Protein 6PUV (pdb70)

Radius of gyration: 13.06 Å; Cα contacts (8 Å, |Δi|>4): 253; chains: 1; bounding box: 26×39×29 Å

Organism: Homo sapiens (NCBI:txid9606)

Sequence (121 aa):
SCPVNWVEHQDSCYWFSHSGMSWAEAEKYCQQLKNAHLVVINSREEEQNFVQKYLGSAYTWMGLSDDPEGAWKWVDGTDYATGFQNWKPGQPDDWEDDCAHFHPDGRWNDDVVCQRPYHWVCEAGL

Nearest PDB structures (foldseek):
  6puv-assembly1_A  TM=1.008E+00  e=1.649E-26  Homo sapiens
  6py1-assembly1_A  TM=9.793E-01  e=1.359E-22  Homo sapiens
  5jpv-assembly1_B  TM=9.563E-01  e=4.230E-18  Homo sapiens
  8urf-assembly1_A  TM=9.644E-01  e=1.066E-17  Homo sapiens
  6y0l-assembly1_A  TM=9.298E-01  e=6.029E-11  Homo sapiens

B-factor: mean 17.57, std 9.38, range [8.21, 70.89]

Foldseek 3Di:
DEPPQWDDDDFKTKHWDPWFFFQVVVQVVLVVVVWGFADQFDPVSLVVVLVPDDQWWEFGQWAQPPQDIAGNVRPDDPVGDAFADPPPPPDRNKGWTAHSNSHIYIDDRGDGTITMIMHGD

Structure (mmCIF, N/CA/C/O backbone):
data_6PUV
#
_entry.id   6PUV
#
_cell.length_a   28.958
_cell.length_b   42.701
_cell.length_c   89.958
_cell.angle_alpha   90.00
_cell.angle_beta   90.00
_cell.angle_gamma   90.00
#
_symmetry.space_group_name_H-M   'P 21 21 21'
#
loop_
_entity.id
_entity.type
_entity.pdbx_description
1 polymer 'C-type lectin domain family 10 member A'
2 non-polymer 'CALCIUM ION'
3 water water
#
loop_
_atom_site.group_PDB
_atom_site.id
_atom_site.type_symbol
_atom_site.label_atom_id
_atom_site.label_alt_id
_atom_site.label_comp_id
_atom_site.label_asym_id
_atom_site.label_entity_id
_atom_site.label_seq_id
_atom_site.pdbx_PDB_ins_code
_atom_site.Cartn_x
_atom_site.Cartn_y
_atom_site.Cartn_z
_atom_site.occupancy
_atom_site.B_iso_or_equiv
_atom_site.auth_seq_id
_atom_site.auth_comp_id
_atom_site.auth_asym_id
_atom_site.auth_atom_id
_atom_site.pdbx_PDB_model_num
ATOM 1 N N . SER A 1 1 ? 11.793 25.164 5.148 1.00 46.43 2 SER A N 1
ATOM 2 C CA . SER A 1 1 ? 12.329 25.091 6.535 1.00 36.10 2 SER A CA 1
ATOM 3 C C . SER A 1 1 ? 11.413 24.205 7.407 1.00 26.62 2 SER A C 1
ATOM 4 O O . SER A 1 1 ? 10.291 23.865 6.987 1.00 32.07 2 SER A O 1
ATOM 7 N N . CYS A 1 2 ? 11.914 23.772 8.548 1.00 19.37 3 CYS A N 1
ATOM 8 C CA . CYS A 1 2 ? 11.256 22.783 9.446 1.00 19.52 3 CYS A CA 1
ATOM 9 C C . CYS A 1 2 ? 10.758 23.476 10.719 1.00 16.81 3 CYS A C 1
ATOM 10 O O . CYS A 1 2 ? 11.207 24.550 11.085 1.00 18.13 3 CYS A O 1
ATOM 13 N N . PRO A 1 3 ? 9.776 22.909 11.435 1.00 18.18 4 PRO A N 1
ATOM 14 C CA . PRO A 1 3 ? 9.422 23.466 12.739 1.00 19.04 4 PRO A CA 1
ATOM 15 C C . PRO A 1 3 ? 10.593 23.425 13.734 1.00 17.32 4 PRO A C 1
ATOM 16 O O . PRO A 1 3 ? 11.512 22.598 13.586 1.00 17.17 4 PRO A O 1
ATOM 20 N N . VAL A 1 4 ? 10.508 24.265 14.781 1.00 19.53 5 VAL A N 1
ATOM 21 C CA . VAL A 1 4 ? 11.586 24.279 15.798 1.00 19.76 5 VAL A CA 1
ATOM 22 C C . VAL A 1 4 ? 11.554 22.883 16.447 1.00 14.92 5 VAL A C 1
ATOM 23 O O . VAL A 1 4 ? 10.497 22.208 16.580 1.00 16.30 5 VAL A O 1
ATOM 27 N N . ASN A 1 5 ? 12.744 22.445 16.757 1.00 14.87 6 ASN A N 1
ATOM 28 C CA . ASN A 1 5 ? 13.094 21.146 17.342 1.00 12.22 6 ASN A CA 1
ATOM 29 C C . ASN A 1 5 ? 13.131 20.040 16.300 1.00 12.76 6 ASN A C 1
ATOM 30 O O . ASN A 1 5 ? 13.506 18.922 16.678 1.00 15.04 6 ASN A O 1
ATOM 35 N N . TRP A 1 6 ? 12.783 20.326 15.043 1.00 12.40 7 TRP A N 1
ATOM 36 C CA . TRP A 1 6 ? 12.962 19.317 13.978 1.00 10.58 7 TRP A CA 1
ATOM 37 C C . TRP A 1 6 ? 14.257 19.629 13.234 1.00 11.73 7 TRP A C 1
ATOM 38 O O . TRP A 1 6 ? 14.664 20.791 13.195 1.00 16.56 7 TRP A O 1
ATOM 49 N N . VAL A 1 7 ? 14.838 18.618 12.623 1.00 10.92 8 VAL A N 1
ATOM 50 C CA . VAL A 1 7 ? 16.086 18.772 11.831 1.00 11.56 8 VAL A CA 1
ATOM 51 C C . VAL A 1 7 ? 15.772 18.441 10.376 1.00 11.84 8 VAL A C 1
ATOM 52 O O . VAL A 1 7 ? 14.946 17.601 10.048 1.00 11.58 8 VAL A O 1
ATOM 56 N N . GLU A 1 8 ? 16.458 19.132 9.496 1.00 14.66 9 GLU A N 1
ATOM 57 C CA . GLU A 1 8 ? 16.210 19.103 8.059 1.00 15.61 9 GLU A CA 1
ATOM 58 C C . GLU A 1 8 ? 17.279 18.241 7.391 1.00 15.29 9 GLU A C 1
ATOM 59 O O . GLU A 1 8 ? 18.469 18.429 7.663 1.00 17.57 9 GLU A O 1
ATOM 65 N N . HIS A 1 9 ? 16.864 17.446 6.418 1.00 14.78 10 HIS A N 1
ATOM 66 C CA . HIS A 1 9 ? 17.836 16.769 5.549 1.00 17.02 10 HIS A CA 1
ATOM 67 C C . HIS A 1 9 ? 17.123 16.502 4.240 1.00 18.36 10 HIS A C 1
ATOM 68 O O . HIS A 1 9 ? 16.056 15.879 4.248 1.00 15.96 10 HIS A O 1
ATOM 75 N N . GLN A 1 10 ? 17.674 17.010 3.129 1.00 22.38 11 GLN A N 1
ATOM 76 C CA . GLN A 1 10 ? 17.128 16.832 1.763 1.00 24.85 11 GLN A CA 1
ATOM 77 C C . GLN A 1 10 ? 15.688 17.373 1.812 1.00 25.64 11 GLN A C 1
ATOM 78 O O . GLN A 1 10 ? 15.481 18.564 2.115 1.00 29.49 11 GLN A O 1
ATOM 84 N N . ASP A 1 11 ? 14.708 16.507 1.542 1.00 22.89 12 ASP A N 1
ATOM 85 C CA . ASP A 1 11 ? 13.301 17.021 1.444 1.00 22.28 12 ASP A CA 1
ATOM 86 C C . ASP A 1 11 ? 12.467 16.672 2.659 1.00 15.24 12 ASP A C 1
ATOM 87 O O . ASP A 1 11 ? 11.256 16.749 2.555 1.00 16.51 12 ASP A O 1
ATOM 92 N N . SER A 1 12 ? 13.103 16.325 3.777 1.00 12.12 13 SER A N 1
ATOM 93 C CA . SER A 1 12 ? 12.366 15.862 4.950 1.00 11.61 13 SER A CA 1
ATOM 94 C C . SER A 1 12 ? 12.756 16.693 6.164 1.00 11.34 13 SER A C 1
ATOM 95 O O . SER A 1 12 ? 13.864 17.196 6.258 1.00 11.96 13 SER A O 1
ATOM 98 N N . CYS A 1 13 ? 11.807 16.774 7.070 1.00 10.87 14 CYS A N 1
ATOM 99 C CA . CYS A 1 13 ? 11.993 17.258 8.461 1.00 12.38 14 CYS A CA 1
ATOM 100 C C . CYS A 1 13 ? 11.850 16.046 9.389 1.00 9.72 14 CYS A C 1
ATOM 101 O O . CYS A 1 13 ? 10.929 15.256 9.199 1.00 10.50 14 CYS A O 1
ATOM 104 N N . TYR A 1 14 ? 12.701 15.984 10.413 1.00 9.87 15 TYR A N 1
ATOM 105 C CA . TYR A 1 14 ? 12.686 14.855 11.376 1.00 9.17 15 TYR A CA 1
ATOM 106 C C . TYR A 1 14 ? 12.598 15.395 12.790 1.00 8.69 15 TYR A C 1
ATOM 107 O O . TYR A 1 14 ? 13.249 16.360 13.145 1.00 10.06 15 TYR A O 1
ATOM 116 N N . TRP A 1 15 ? 11.834 14.703 13.617 1.00 9.77 16 TRP A N 1
ATOM 117 C CA . TRP A 1 15 ? 11.740 14.992 15.074 1.00 9.98 16 TRP A CA 1
ATOM 118 C C . TRP A 1 15 ? 11.998 13.697 15.838 1.00 9.60 16 TRP A C 1
ATOM 119 O O . TRP A 1 15 ? 11.344 12.667 15.588 1.00 10.17 16 TRP A O 1
ATOM 130 N N . PHE A 1 16 ? 12.915 13.777 16.796 1.00 9.66 17 PHE A N 1
ATOM 131 C CA . PHE A 1 16 ? 13.325 12.637 17.675 1.00 9.79 17 PHE A CA 1
ATOM 132 C C . PHE A 1 16 ? 12.697 12.806 19.041 1.00 9.86 17 PHE A C 1
ATOM 133 O O . PHE A 1 16 ? 12.989 13.812 19.696 1.00 11.59 17 PHE A O 1
ATOM 141 N N . SER A 1 17 ? 11.886 11.844 19.437 1.00 9.46 18 SER A N 1
ATOM 142 C CA . SER A 1 17 ? 11.218 11.929 20.751 1.00 9.63 18 SER A CA 1
ATOM 143 C C . SER A 1 17 ? 12.257 11.820 21.879 1.00 9.82 18 SER A C 1
ATOM 144 O O . SER A 1 17 ? 13.335 11.235 21.729 1.00 10.21 18 SER A O 1
ATOM 147 N N . HIS A 1 18 ? 11.909 12.377 23.043 1.00 10.98 19 HIS A N 1
ATOM 148 C CA . HIS A 1 18 ? 12.721 12.306 24.286 1.00 11.71 19 HIS A CA 1
ATOM 149 C C . HIS A 1 18 ? 12.023 11.405 25.285 1.00 11.89 19 HIS A C 1
ATOM 150 O O . HIS A 1 18 ? 12.430 11.417 26.499 1.00 16.48 19 HIS A O 1
ATOM 157 N N . SER A 1 19 ? 11.008 10.679 24.899 1.00 12.04 20 SER A N 1
ATOM 158 C CA . SER A 1 19 ? 10.264 9.749 25.774 1.00 11.84 20 SER A CA 1
ATOM 159 C C . SER A 1 19 ? 9.762 8.594 24.927 1.00 11.98 20 SER A C 1
ATOM 160 O O . SER A 1 19 ? 9.904 8.684 23.665 1.00 13.40 20 SER A O 1
ATOM 163 N N . GLY A 1 20 ? 9.135 7.591 25.515 1.00 12.23 21 GLY A N 1
ATOM 164 C CA . GLY A 1 20 ? 8.698 6.415 24.757 1.00 12.85 21 GLY A CA 1
ATOM 165 C C . GLY A 1 20 ? 7.193 6.268 24.735 1.00 12.29 21 GLY A C 1
ATOM 166 O O . GLY A 1 20 ? 6.490 6.762 25.613 1.00 16.34 21 GLY A O 1
ATOM 167 N N . MET A 1 21 ? 6.731 5.509 23.775 1.00 12.27 22 MET A N 1
ATOM 168 C CA . MET A 1 21 ? 5.302 5.283 23.480 1.00 13.34 22 MET A CA 1
ATOM 169 C C . MET A 1 21 ? 5.237 3.968 22.692 1.00 10.83 22 MET A C 1
ATOM 170 O O . MET A 1 21 ? 6.185 3.664 21.919 1.00 10.64 22 MET A O 1
ATOM 175 N N . SER A 1 22 ? 4.131 3.253 22.765 1.00 11.23 23 SER A N 1
ATOM 176 C CA . SER A 1 22 ? 3.863 2.110 21.867 1.00 11.77 23 SER A CA 1
ATOM 177 C C . SER A 1 22 ? 3.908 2.576 20.422 1.00 11.71 23 SER A C 1
ATOM 178 O O . SER A 1 22 ? 3.685 3.766 20.127 1.00 11.79 23 SER A O 1
ATOM 181 N N . TRP A 1 23 ? 4.193 1.640 19.538 1.00 11.14 24 TRP A N 1
ATOM 182 C CA . TRP A 1 23 ? 4.350 1.964 18.100 1.00 10.82 24 TRP A CA 1
ATOM 183 C C . TRP A 1 23 ? 3.094 2.670 17.569 1.00 10.90 24 TRP A C 1
ATOM 184 O O . TRP A 1 23 ? 3.179 3.732 16.935 1.00 10.70 24 TRP A O 1
ATOM 195 N N . ALA A 1 24 ? 1.920 2.128 17.832 1.00 12.51 25 ALA A N 1
ATOM 196 C CA . ALA A 1 24 ? 0.680 2.714 17.290 1.00 13.29 25 ALA A CA 1
ATOM 197 C C . ALA A 1 24 ? 0.426 4.106 17.881 1.00 12.67 25 ALA A C 1
ATOM 198 O O . ALA A 1 24 ? -0.053 5.015 17.175 1.00 13.29 25 ALA A O 1
ATOM 200 N N . GLU A 1 25 ? 0.738 4.309 19.156 1.00 12.98 26 GLU A N 1
ATOM 201 C CA . GLU A 1 25 ? 0.538 5.656 19.744 1.00 13.62 26 GLU A CA 1
ATOM 202 C C . GLU A 1 25 ? 1.545 6.643 19.171 1.00 12.71 26 GLU A C 1
ATOM 203 O O . GLU A 1 25 ? 1.166 7.803 18.930 1.00 12.12 26 GLU A O 1
ATOM 209 N N . ALA A 1 26 ? 2.756 6.181 18.906 1.00 11.63 27 ALA A N 1
ATOM 210 C CA . ALA A 1 26 ? 3.763 7.027 18.253 1.00 10.55 27 ALA A CA 1
ATOM 211 C C . ALA A 1 26 ? 3.298 7.418 16.852 1.00 10.38 27 ALA A C 1
ATOM 212 O O . ALA A 1 26 ? 3.481 8.563 16.455 1.00 11.10 27 ALA A O 1
ATOM 214 N N . GLU A 1 27 ? 2.763 6.459 16.110 1.00 10.84 28 GLU A N 1
ATOM 215 C CA . GLU A 1 27 ? 2.265 6.766 14.743 1.00 11.60 28 GLU A CA 1
ATOM 216 C C . GLU A 1 27 ? 1.154 7.821 14.845 1.00 11.79 28 GLU A C 1
ATOM 217 O O . GLU A 1 27 ? 1.156 8.763 14.017 1.00 11.83 28 GLU A O 1
ATOM 223 N N . LYS A 1 28 ? 0.249 7.691 15.815 1.00 11.94 29 LYS A N 1
ATOM 224 C CA . LYS A 1 28 ? -0.849 8.668 15.972 1.00 13.28 29 LYS A CA 1
ATOM 225 C C . LYS A 1 28 ? -0.264 10.053 16.288 1.00 11.82 29 LYS A C 1
ATOM 226 O O . LYS A 1 28 ? -0.686 11.069 15.713 1.00 12.40 29 LYS A O 1
ATOM 232 N N . TYR A 1 29 ? 0.726 10.102 17.165 1.00 11.92 30 TYR A N 1
ATOM 233 C CA . TYR A 1 29 ? 1.406 11.361 17.520 1.00 11.56 30 TYR A CA 1
ATOM 234 C C . TYR A 1 29 ? 1.985 11.994 16.262 1.00 11.11 30 TYR A C 1
ATOM 235 O O . TYR A 1 29 ? 1.769 13.202 16.002 1.00 11.88 30 TYR A O 1
ATOM 244 N N . CYS A 1 30 ? 2.688 11.206 15.464 1.00 10.25 31 CYS A N 1
ATOM 245 C CA . CYS A 1 30 ? 3.293 11.782 14.236 1.00 10.54 31 CYS A CA 1
ATOM 246 C C . CYS A 1 30 ? 2.182 12.268 13.290 1.00 10.63 31 CYS A C 1
ATOM 247 O O . CYS A 1 30 ? 2.325 13.345 12.692 1.00 11.31 31 CYS A O 1
ATOM 250 N N . GLN A 1 31 ? 1.114 11.492 13.101 1.00 11.12 32 GLN A N 1
ATOM 251 C CA A GLN A 1 31 ? -0.009 11.850 12.177 0.50 12.02 32 GLN A CA 1
ATOM 252 C CA B GLN A 1 31 ? 0.077 11.901 12.113 0.50 12.15 32 GLN A CA 1
ATOM 253 C C . GLN A 1 31 ? -0.583 13.207 12.594 1.00 12.43 32 GLN A C 1
ATOM 254 O O . GLN A 1 31 ? -0.924 14.019 11.752 1.00 13.70 32 GLN A O 1
ATOM 265 N N . LEU A 1 32 ? -0.715 13.420 13.894 1.00 12.84 33 LEU A N 1
ATOM 266 C CA . LEU A 1 32 ? -1.279 14.689 14.436 1.00 15.20 33 LEU A CA 1
ATOM 267 C C . LEU A 1 32 ? -0.318 15.859 14.188 1.00 15.59 33 LEU A C 1
ATOM 268 O O . LEU A 1 32 ? -0.778 16.995 14.204 1.00 19.92 33 LEU A O 1
ATOM 273 N N . LYS A 1 33 ? 0.962 15.583 13.951 1.00 14.75 34 LYS A N 1
ATOM 274 C CA . LYS A 1 33 ? 1.987 16.589 13.543 1.00 15.31 34 LYS A CA 1
ATOM 275 C C . LYS A 1 33 ? 2.138 16.621 12.011 1.00 14.79 34 LYS A C 1
ATOM 276 O O . LYS A 1 33 ? 3.145 17.149 11.488 1.00 16.76 34 LYS A O 1
ATOM 282 N N . ASN A 1 34 ? 1.169 16.105 11.271 1.00 14.18 35 ASN A N 1
ATOM 283 C CA . ASN A 1 34 ? 1.216 16.051 9.786 1.00 15.37 35 ASN A CA 1
ATOM 284 C C . ASN A 1 34 ? 2.500 15.354 9.333 1.00 13.50 35 ASN A C 1
ATOM 285 O O . ASN A 1 34 ? 3.139 15.743 8.336 1.00 17.45 35 ASN A O 1
ATOM 290 N N . ALA A 1 35 ? 2.774 14.236 9.969 1.00 12.71 36 ALA A N 1
ATOM 291 C CA . ALA A 1 35 ? 4.004 13.457 9.788 1.00 11.83 36 ALA A CA 1
ATOM 292 C C . ALA A 1 35 ? 3.674 11.969 9.899 1.00 11.18 36 ALA A C 1
ATOM 293 O O . ALA A 1 35 ? 2.528 11.585 10.116 1.00 12.98 36 ALA A O 1
ATOM 295 N N . HIS A 1 36 ? 4.694 11.141 9.766 1.00 12.19 37 HIS A N 1
ATOM 296 C CA . HIS A 1 36 ? 4.567 9.691 9.987 1.00 11.68 37 HIS A CA 1
ATOM 297 C C . HIS A 1 36 ? 5.810 9.212 10.695 1.00 9.90 37 HIS A C 1
ATOM 298 O O . HIS A 1 36 ? 6.851 9.865 10.622 1.00 10.68 37 HIS A O 1
ATOM 305 N N . LEU A 1 37 ? 5.722 8.037 11.269 1.00 9.24 38 LEU A N 1
ATOM 306 C CA . LEU A 1 37 ? 6.925 7.402 11.805 1.00 9.76 38 LEU A CA 1
ATOM 307 C C . LEU A 1 37 ? 7.922 7.296 10.665 1.00 10.19 38 LEU A C 1
ATOM 308 O O . LEU A 1 37 ? 7.512 6.983 9.499 1.00 12.06 38 LEU A O 1
ATOM 313 N N . VAL A 1 38 ? 9.187 7.494 10.911 1.00 9.77 39 VAL A N 1
ATOM 314 C CA . VAL A 1 38 ? 10.201 7.650 9.845 1.00 8.69 39 VAL A CA 1
ATOM 315 C C . VAL A 1 38 ? 10.185 6.429 8.938 1.00 9.32 39 VAL A C 1
ATOM 316 O O . VAL A 1 38 ? 10.169 5.277 9.355 1.00 9.66 39 VAL A O 1
ATOM 320 N N . VAL A 1 39 ? 10.290 6.715 7.635 1.00 9.91 40 VAL A N 1
ATOM 321 C CA . VAL A 1 39 ? 10.475 5.680 6.588 1.00 9.89 40 VAL A CA 1
ATOM 322 C C . VAL A 1 39 ? 11.873 5.874 6.003 1.00 9.99 40 VAL A C 1
ATOM 323 O O . VAL A 1 39 ? 12.182 6.989 5.558 1.00 11.56 40 VAL A O 1
ATOM 327 N N . ILE A 1 40 ? 12.708 4.850 6.130 1.00 10.68 41 ILE A N 1
ATOM 328 C CA . ILE A 1 40 ? 14.113 4.951 5.677 1.00 10.42 41 ILE A CA 1
ATOM 329 C C . ILE A 1 40 ? 14.152 4.476 4.225 1.00 10.79 41 ILE A C 1
ATOM 330 O O . ILE A 1 40 ? 14.011 3.284 3.966 1.00 12.32 41 ILE A O 1
ATOM 335 N N . ASN A 1 41 ? 14.326 5.415 3.282 1.00 12.18 42 ASN A N 1
ATOM 336 C CA . ASN A 1 41 ? 14.226 5.154 1.831 1.00 12.91 42 ASN A CA 1
ATOM 337 C C . ASN A 1 41 ? 15.592 4.873 1.222 1.00 15.76 42 ASN A C 1
ATOM 338 O O . ASN A 1 41 ? 15.636 4.503 0.034 1.00 18.63 42 ASN A O 1
ATOM 343 N N . SER A 1 42 ? 16.695 5.140 1.921 1.00 15.80 43 SER A N 1
ATOM 344 C CA . SER A 1 42 ? 18.042 5.094 1.304 1.00 14.29 43 SER A CA 1
ATOM 345 C C . SER A 1 42 ? 19.114 4.999 2.369 1.00 15.05 43 SER A C 1
ATOM 346 O O . SER A 1 42 ? 18.829 5.359 3.510 1.00 15.02 43 SER A O 1
ATOM 349 N N . ARG A 1 43 ? 20.323 4.646 1.965 1.00 17.17 44 ARG A N 1
ATOM 350 C CA . ARG A 1 43 ? 21.527 4.660 2.812 1.00 16.35 44 ARG A CA 1
ATOM 351 C C . ARG A 1 43 ? 21.781 6.082 3.299 1.00 14.33 44 ARG A C 1
ATOM 352 O O . ARG A 1 43 ? 22.160 6.246 4.460 1.00 14.10 44 ARG A O 1
ATOM 360 N N . GLU A 1 44 ? 21.688 7.101 2.425 1.00 16.72 45 GLU A N 1
ATOM 361 C CA A GLU A 1 44 ? 21.998 8.492 2.856 0.50 16.84 45 GLU A CA 1
ATOM 362 C CA B GLU A 1 44 ? 22.038 8.469 2.896 0.50 17.15 45 GLU A CA 1
ATOM 363 C C . GLU A 1 44 ? 21.024 8.887 3.974 1.00 14.60 45 GLU A C 1
ATOM 364 O O . GLU A 1 44 ? 21.441 9.547 4.940 1.00 15.66 45 GLU A O 1
ATOM 375 N N . GLU A 1 45 ? 19.753 8.527 3.823 1.00 13.01 46 GLU A N 1
ATOM 376 C CA . GLU A 1 45 ? 18.733 8.864 4.824 1.00 11.19 46 GLU A CA 1
ATOM 377 C C . GLU A 1 45 ? 19.032 8.088 6.116 1.00 10.50 46 GLU A C 1
ATOM 378 O O . GLU A 1 45 ? 19.000 8.706 7.226 1.00 9.94 46 GLU A O 1
ATOM 384 N N . GLN A 1 46 ? 19.340 6.814 6.024 1.00 11.80 47 GLN A N 1
ATOM 385 C CA . GLN A 1 46 ? 19.772 5.999 7.193 1.00 10.02 47 GLN A CA 1
ATOM 386 C C . GLN A 1 46 ? 20.901 6.718 7.921 1.00 10.65 47 GLN A C 1
ATOM 387 O O . GLN A 1 46 ? 20.896 6.816 9.139 1.00 10.32 47 GLN A O 1
ATOM 393 N N . ASN A 1 47 ? 21.920 7.137 7.176 1.00 11.17 48 ASN A N 1
ATOM 394 C CA . ASN A 1 47 ? 23.109 7.724 7.832 1.00 12.00 48 ASN A CA 1
ATOM 395 C C . ASN A 1 47 ? 22.735 9.020 8.534 1.00 11.41 48 ASN A C 1
ATOM 396 O O . ASN A 1 47 ? 23.265 9.277 9.632 1.00 13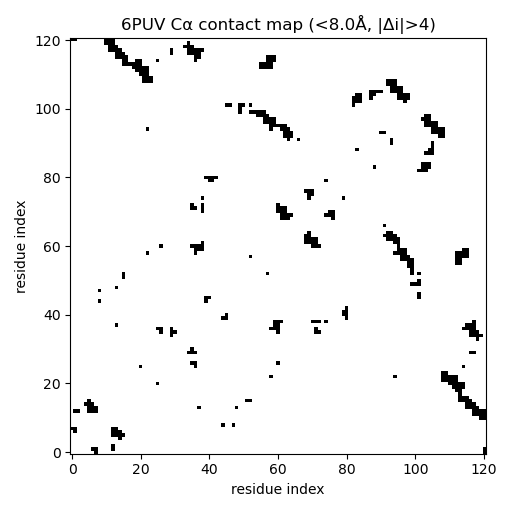.59 48 ASN A O 1
ATOM 401 N N . PHE A 1 48 ? 21.853 9.827 7.958 1.00 11.19 49 PHE A N 1
ATOM 402 C CA . PHE A 1 48 ? 21.444 11.096 8.604 1.00 11.25 49 PHE A CA 1
ATOM 403 C C . PHE A 1 48 ? 20.657 10.822 9.883 1.00 10.26 49 PHE A C 1
ATOM 404 O O . PHE A 1 48 ? 20.920 11.403 10.934 1.00 11.53 49 PHE A O 1
ATOM 412 N N . VAL A 1 49 ? 19.670 9.960 9.763 1.00 10.00 50 VAL A N 1
ATOM 413 C CA . VAL A 1 49 ? 18.741 9.716 10.883 1.00 10.11 50 VAL A CA 1
ATOM 414 C C . VAL A 1 49 ? 19.539 9.086 12.031 1.00 10.06 50 VAL A C 1
ATOM 415 O O . VAL A 1 49 ? 19.373 9.455 13.225 1.00 10.62 50 VAL A O 1
ATOM 419 N N . GLN A 1 50 ? 20.441 8.177 11.728 1.00 9.85 51 GLN A N 1
ATOM 420 C CA . GLN A 1 50 ? 21.042 7.385 12.816 1.00 11.23 51 GLN A CA 1
ATOM 421 C C . GLN A 1 50 ? 21.952 8.253 13.703 1.00 10.78 51 GLN A C 1
ATOM 422 O O . GLN A 1 50 ? 22.128 7.891 14.861 1.00 12.65 51 GLN A O 1
ATOM 428 N N . LYS A 1 51 ? 22.535 9.337 13.176 1.00 10.77 52 LYS A N 1
ATOM 429 C CA . LYS A 1 51 ? 23.443 10.117 14.045 1.00 11.68 52 LYS A CA 1
ATOM 430 C C . LYS A 1 51 ? 22.655 10.828 15.149 1.00 11.06 52 LYS A C 1
ATOM 431 O O . LYS A 1 51 ? 23.306 11.192 16.110 1.00 11.76 52 LYS A O 1
ATOM 437 N N . TYR A 1 52 ? 21.341 11.036 15.009 1.00 9.90 53 TYR A N 1
ATOM 438 C CA . TYR A 1 52 ? 20.513 11.721 16.044 1.00 10.94 53 TYR A CA 1
ATOM 439 C C . TYR A 1 52 ? 19.863 10.731 17.001 1.00 10.58 53 TYR A C 1
ATOM 440 O O . TYR A 1 52 ? 19.257 11.177 17.973 1.00 13.73 53 TYR A O 1
ATOM 449 N N . LEU A 1 53 ? 20.041 9.433 16.791 1.00 11.59 54 LEU A N 1
ATOM 450 C CA . LEU A 1 53 ? 19.450 8.448 17.706 1.00 12.18 54 LEU A CA 1
ATOM 451 C C . LEU A 1 53 ? 20.127 8.613 19.051 1.00 13.60 54 LEU A C 1
ATOM 452 O O . LEU A 1 53 ? 21.370 8.838 19.118 1.00 14.60 54 LEU A O 1
ATOM 457 N N . GLY A 1 54 ? 19.353 8.375 20.101 1.00 15.71 55 GLY A N 1
ATOM 458 C CA . GLY A 1 54 ? 19.868 8.268 21.475 1.00 18.06 55 GLY A CA 1
ATOM 459 C C . GLY A 1 54 ? 20.252 6.830 21.781 1.00 19.22 55 GLY A C 1
ATOM 460 O O . GLY A 1 54 ? 20.426 6.047 20.838 1.00 21.66 55 GLY A O 1
ATOM 461 N N . SER A 1 55 ? 20.368 6.476 23.062 1.00 17.27 56 SER A N 1
ATOM 462 C CA . SER A 1 55 ? 20.666 5.096 23.519 1.00 17.38 56 SER A CA 1
ATOM 463 C C . SER A 1 55 ? 19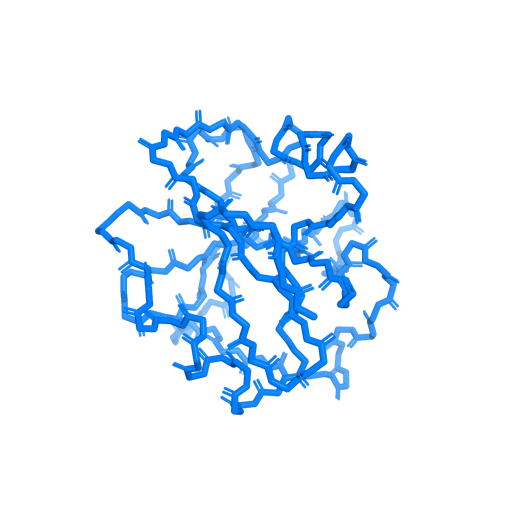.378 4.263 23.617 1.00 13.28 56 SER A C 1
ATOM 464 O O . SER A 1 55 ? 19.482 3.042 23.751 1.00 14.06 56 SER A O 1
ATOM 467 N N . ALA A 1 56 ? 18.212 4.890 23.611 1.00 12.97 57 ALA A N 1
ATOM 468 C CA . ALA A 1 56 ? 16.920 4.180 23.643 1.00 12.09 57 ALA A CA 1
ATOM 469 C C . ALA A 1 56 ? 16.640 3.480 22.325 1.00 10.59 57 ALA A C 1
ATOM 470 O O . ALA A 1 56 ? 16.809 4.101 21.257 1.00 12.19 57 ALA A O 1
ATOM 472 N N . TYR A 1 57 ? 16.120 2.271 22.394 1.00 9.50 58 TYR A N 1
ATOM 473 C CA . TYR A 1 57 ? 15.497 1.660 21.195 1.00 9.49 58 TYR A CA 1
ATOM 474 C C . TYR A 1 57 ? 14.448 2.628 20.689 1.00 9.79 58 TYR A C 1
ATOM 475 O O . TYR A 1 57 ? 13.715 3.300 21.438 1.00 9.75 58 TYR A O 1
ATOM 484 N N . THR A 1 58 ? 14.392 2.742 19.340 1.00 9.04 59 THR A N 1
ATOM 485 C CA . THR A 1 58 ? 13.635 3.836 18.721 1.00 8.38 59 THR A CA 1
ATOM 486 C C . THR A 1 58 ? 12.819 3.275 17.547 1.00 8.87 59 THR A C 1
ATOM 487 O O . THR A 1 58 ? 13.384 2.701 16.571 1.00 8.78 59 THR A O 1
ATOM 491 N N . TRP A 1 59 ? 11.514 3.428 17.605 1.00 8.95 60 TRP A N 1
ATOM 492 C CA . TRP A 1 59 ? 10.623 2.986 16.502 1.00 9.77 60 TRP A CA 1
ATOM 493 C C . TRP A 1 59 ? 10.881 3.711 15.177 1.00 10.06 60 TRP A C 1
ATOM 494 O O . TRP A 1 59 ? 11.066 4.911 15.156 1.00 10.47 60 TRP A O 1
ATOM 505 N N . MET A 1 60 ? 10.738 2.923 14.114 1.00 9.04 61 MET A N 1
ATOM 506 C CA . MET A 1 60 ? 10.546 3.463 12.738 1.00 9.03 61 MET A CA 1
ATOM 507 C C . MET A 1 60 ? 9.196 2.984 12.216 1.00 8.41 61 MET A C 1
ATOM 508 O O . MET A 1 60 ? 8.577 2.118 12.804 1.00 8.63 61 MET A O 1
ATOM 513 N N . GLY A 1 61 ? 8.785 3.529 11.079 1.00 9.31 62 GLY A N 1
ATOM 514 C CA . GLY A 1 61 ? 7.470 3.227 10.498 1.00 9.53 62 GLY A CA 1
ATOM 515 C C . GLY A 1 61 ? 7.460 1.934 9.723 1.00 9.29 62 GLY A C 1
ATOM 516 O O . GLY A 1 61 ? 7.014 1.954 8.584 1.00 12.13 62 GLY A O 1
ATOM 517 N N . LEU A 1 62 ? 7.883 0.829 10.296 1.00 9.94 63 LEU A N 1
ATOM 518 C CA . LEU A 1 62 ? 7.953 -0.492 9.651 1.00 9.90 63 LEU A CA 1
ATOM 519 C C . LEU A 1 62 ? 7.351 -1.500 10.637 1.00 9.85 63 LEU A C 1
ATOM 520 O O . LEU A 1 62 ? 7.783 -1.529 11.793 1.00 10.45 63 LEU A O 1
ATOM 525 N N . SER A 1 63 ? 6.388 -2.289 10.191 1.00 11.35 64 SER A N 1
ATOM 526 C CA . SER A 1 63 ? 5.666 -3.249 11.053 1.00 11.93 64 SER A CA 1
ATOM 527 C C . SER A 1 63 ? 5.239 -4.465 10.235 1.00 12.77 64 SER A C 1
ATOM 528 O O . SER A 1 63 ? 5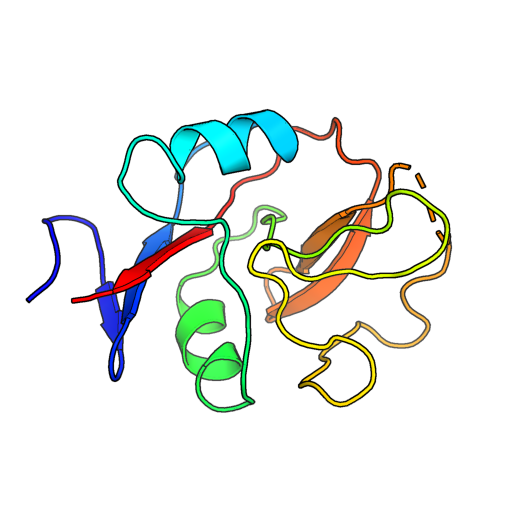.302 -4.379 8.989 1.00 12.60 64 SER A O 1
ATOM 531 N N . ASP A 1 64 ? 4.785 -5.537 10.903 1.00 13.17 65 ASP A N 1
ATOM 532 C CA A ASP A 1 64 ? 4.523 -6.834 10.222 0.50 16.06 65 ASP A CA 1
ATOM 533 C CA B ASP A 1 64 ? 4.510 -6.831 10.205 0.50 15.94 65 ASP A CA 1
ATOM 534 C C . ASP A 1 64 ? 3.105 -7.329 10.536 1.00 18.44 65 ASP A C 1
ATOM 535 O O . ASP A 1 64 ? 2.911 -8.484 10.895 1.00 27.37 65 ASP A O 1
ATOM 544 N N . PRO A 1 65 ? 2.050 -6.517 10.327 1.00 20.67 66 PRO A N 1
ATOM 545 C CA . PRO A 1 65 ? 0.709 -6.873 10.788 1.00 28.37 66 PRO A CA 1
ATOM 546 C C . PRO A 1 65 ? 0.163 -8.261 10.414 1.00 36.64 66 PRO A C 1
ATOM 547 O O . PRO A 1 65 ? -0.557 -8.821 11.226 1.00 48.25 66 PRO A O 1
ATOM 551 N N . GLU A 1 66 ? 0.448 -8.768 9.213 1.00 38.28 67 GLU A N 1
ATOM 552 C CA . GLU A 1 66 ? -0.171 -10.023 8.701 1.00 40.46 67 GLU A CA 1
ATOM 553 C C . GLU A 1 66 ? 0.896 -10.930 8.088 1.00 37.63 67 GLU A C 1
ATOM 554 O O . GLU A 1 66 ? 0.617 -11.519 7.039 1.00 41.30 67 GLU A O 1
ATOM 560 N N . GLY A 1 67 ? 2.069 -11.026 8.711 1.00 30.58 68 GLY A N 1
ATOM 561 C CA . GLY A 1 67 ? 3.186 -11.861 8.229 1.00 30.68 68 GLY A CA 1
ATOM 562 C C . GLY A 1 67 ? 3.864 -11.280 7.005 1.00 28.43 68 GLY A C 1
ATOM 563 O O . GLY A 1 67 ? 4.497 -12.057 6.273 1.00 39.72 68 GLY A O 1
ATOM 564 N N . ALA A 1 68 ? 3.722 -9.975 6.765 1.00 22.93 69 ALA A N 1
ATOM 565 C CA . ALA A 1 68 ? 4.479 -9.242 5.725 1.00 19.92 69 ALA A CA 1
ATOM 566 C C . ALA A 1 68 ? 4.911 -7.888 6.301 1.00 17.43 69 ALA A C 1
ATOM 567 O O . ALA A 1 68 ? 4.076 -7.148 6.798 1.00 16.96 69 ALA A O 1
ATOM 569 N N . TRP A 1 69 ? 6.194 -7.580 6.197 1.00 16.17 70 TRP A N 1
ATOM 570 C CA . TRP A 1 69 ? 6.740 -6.257 6.558 1.00 14.32 70 TRP A CA 1
ATOM 571 C C . TRP A 1 69 ? 6.221 -5.181 5.615 1.00 14.07 70 TRP A C 1
ATOM 572 O O . TRP A 1 69 ? 6.267 -5.363 4.390 1.00 17.15 70 TRP A O 1
ATOM 583 N N . LYS A 1 70 ? 5.777 -4.075 6.200 1.00 14.55 71 LYS A N 1
ATOM 584 C CA . LYS A 1 70 ? 5.145 -2.952 5.474 1.00 16.02 71 LYS A CA 1
ATOM 585 C C . LYS A 1 70 ? 5.645 -1.640 6.076 1.00 13.80 71 LYS A C 1
ATOM 586 O O . LYS A 1 70 ? 5.660 -1.507 7.311 1.00 12.96 71 LYS A O 1
ATOM 592 N N . TRP A 1 71 ? 6.044 -0.693 5.240 1.00 15.35 72 TRP A N 1
ATOM 593 C CA . TRP A 1 71 ? 6.272 0.708 5.653 1.00 14.40 72 TRP A CA 1
ATOM 594 C C . TRP A 1 71 ? 4.922 1.400 5.813 1.00 14.67 72 TRP A C 1
ATOM 595 O O . TRP A 1 71 ? 4.001 1.180 4.978 1.00 17.97 72 TRP A O 1
ATOM 606 N N . VAL A 1 72 ? 4.816 2.317 6.749 1.00 12.96 73 VAL A N 1
ATOM 607 C CA . VAL A 1 72 ? 3.531 2.935 7.131 1.00 13.82 73 VAL A CA 1
ATOM 608 C C . VAL A 1 72 ? 2.982 3.788 5.999 1.00 14.29 73 VAL A C 1
ATOM 609 O O . VAL A 1 72 ? 1.778 3.981 5.964 1.00 17.05 73 VAL A O 1
ATOM 613 N N . ASP A 1 73 ? 3.833 4.290 5.112 1.00 14.29 74 ASP A N 1
ATOM 614 C CA . ASP A 1 73 ? 3.357 5.191 4.037 1.00 16.44 74 ASP A CA 1
ATOM 615 C C . ASP A 1 73 ? 3.165 4.413 2.730 1.00 16.53 74 ASP A C 1
ATOM 616 O O . ASP A 1 73 ? 2.901 5.047 1.707 1.00 17.96 74 ASP A O 1
ATOM 621 N N . GLY A 1 74 ? 3.281 3.093 2.771 1.00 15.55 75 GLY A N 1
ATOM 622 C CA . GLY A 1 74 ? 3.071 2.227 1.600 1.00 17.46 75 GLY A CA 1
ATOM 623 C C . GLY A 1 74 ? 4.329 2.042 0.760 1.00 16.33 75 GLY A C 1
ATOM 624 O O . GLY A 1 74 ? 4.247 1.360 -0.283 1.00 19.50 75 GLY A O 1
ATOM 625 N N . THR A 1 75 ? 5.470 2.632 1.140 1.00 16.14 76 THR A N 1
ATOM 626 C CA . THR A 1 75 ? 6.772 2.387 0.469 1.00 15.08 76 THR A CA 1
ATOM 627 C C . THR A 1 75 ? 7.010 0.885 0.345 1.00 16.43 76 THR A C 1
ATOM 628 O O . THR A 1 75 ? 6.777 0.133 1.332 1.00 15.68 76 THR A O 1
ATOM 632 N N . ASP A 1 76 ? 7.520 0.420 -0.790 1.00 19.34 77 ASP A N 1
ATOM 633 C CA . ASP A 1 76 ? 7.677 -1.038 -0.975 1.00 19.63 77 ASP A CA 1
ATOM 634 C C . ASP A 1 76 ? 8.834 -1.531 -0.121 1.00 17.72 77 ASP A C 1
ATOM 635 O O . ASP A 1 76 ? 9.947 -1.026 -0.265 1.00 19.33 77 ASP A O 1
ATOM 640 N N . TYR A 1 77 ? 8.592 -2.566 0.662 1.00 17.61 78 TYR A N 1
ATOM 641 C CA . TYR A 1 77 ? 9.607 -3.087 1.598 1.00 15.98 78 TYR A CA 1
ATOM 642 C C . TYR A 1 77 ? 10.621 -3.984 0.882 1.00 15.23 78 TYR A C 1
ATOM 643 O O . TYR A 1 77 ? 11.836 -3.747 0.997 1.00 16.11 78 TYR A O 1
ATOM 652 N N . ALA A 1 78 ? 10.156 -4.960 0.107 1.00 17.85 79 ALA A N 1
ATOM 653 C CA . ALA A 1 78 ? 11.057 -5.995 -0.445 1.00 20.79 79 ALA A CA 1
ATOM 654 C C . ALA A 1 78 ? 12.089 -5.373 -1.402 1.00 19.72 79 ALA A C 1
ATOM 655 O O . ALA A 1 78 ? 13.215 -5.860 -1.425 1.00 24.14 79 ALA A O 1
ATOM 657 N N . THR A 1 79 ? 11.733 -4.343 -2.165 1.00 19.37 80 THR A N 1
ATOM 658 C CA . THR A 1 79 ? 12.654 -3.733 -3.156 1.00 21.91 80 THR A CA 1
ATOM 659 C C . THR A 1 79 ? 13.328 -2.488 -2.586 1.00 22.88 80 THR A C 1
ATOM 660 O O . THR A 1 79 ? 14.113 -1.862 -3.320 1.00 25.06 80 THR A O 1
ATOM 664 N N . GLY A 1 80 ? 13.057 -2.179 -1.315 1.00 21.07 81 GLY A N 1
ATOM 665 C CA . GLY A 1 80 ? 13.510 -0.955 -0.643 1.00 23.35 81 GLY A CA 1
ATOM 666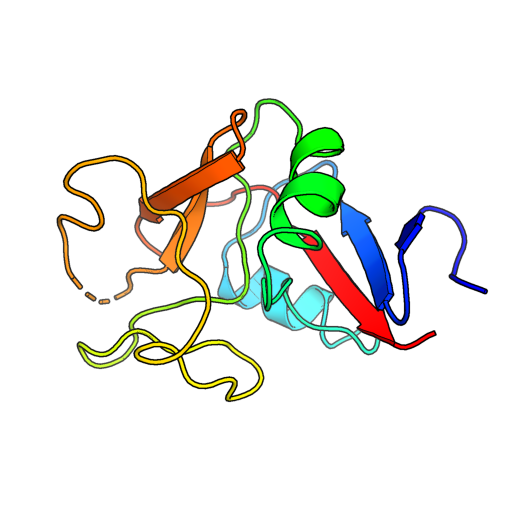 C C . GLY A 1 80 ? 14.777 -1.198 0.154 1.00 20.48 81 GLY A C 1
ATOM 667 O O . GLY A 1 80 ? 15.191 -2.363 0.374 1.00 20.83 81 GLY A O 1
ATOM 668 N N . PHE A 1 81 ? 15.324 -0.120 0.686 1.00 19.67 82 PHE A N 1
ATOM 669 C CA . PHE A 1 81 ? 16.497 -0.133 1.574 1.00 18.82 82 PHE A CA 1
ATOM 670 C C . PHE A 1 81 ? 16.199 -0.983 2.813 1.00 14.24 82 PHE A C 1
ATOM 671 O O . PHE A 1 81 ? 15.089 -0.861 3.367 1.00 15.48 82 PHE A O 1
ATOM 679 N N . GLN A 1 82 ? 17.164 -1.790 3.267 1.00 13.92 83 GLN A N 1
ATOM 680 C CA . GLN A 1 82 ? 17.074 -2.573 4.522 1.00 13.33 83 GLN A CA 1
ATOM 681 C C . GLN A 1 82 ? 18.408 -2.486 5.258 1.00 13.24 83 GLN A C 1
ATOM 682 O O . GLN A 1 82 ? 19.481 -2.424 4.630 1.00 16.00 83 GLN A O 1
ATOM 688 N N . ASN A 1 83 ? 18.338 -2.468 6.585 1.00 11.88 84 ASN A N 1
ATOM 689 C CA . ASN A 1 83 ? 19.537 -2.260 7.427 1.00 11.74 84 ASN A CA 1
ATOM 690 C C . ASN A 1 83 ? 19.384 -3.092 8.689 1.00 10.70 84 ASN A C 1
ATOM 691 O O . ASN A 1 83 ? 19.727 -2.599 9.753 1.00 11.17 84 ASN A O 1
ATOM 696 N N . TRP A 1 84 ? 18.924 -4.317 8.565 1.00 11.15 85 TRP A N 1
ATOM 697 C CA . TRP A 1 84 ? 18.735 -5.199 9.733 1.00 11.63 85 TRP A CA 1
ATOM 698 C C . TRP A 1 84 ? 20.057 -5.564 10.401 1.00 12.03 85 TRP A C 1
ATOM 699 O O . TRP A 1 84 ? 21.063 -5.816 9.750 1.00 14.21 85 TRP A O 1
ATOM 710 N N . LYS A 1 85 ? 20.012 -5.723 11.714 1.00 11.74 86 LYS A N 1
ATOM 711 C CA . LYS A 1 85 ? 21.079 -6.436 12.419 1.00 13.49 86 LY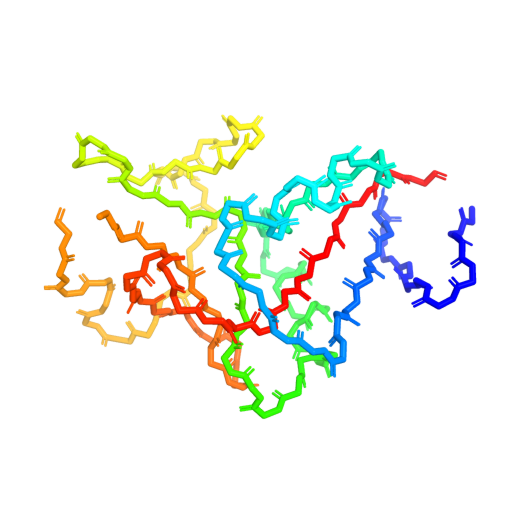S A CA 1
ATOM 712 C C . LYS A 1 85 ? 21.236 -7.819 11.811 1.00 14.15 86 LYS A C 1
ATOM 713 O O . LYS A 1 85 ? 20.266 -8.430 11.359 1.00 13.61 86 LYS A O 1
ATOM 719 N N . PRO A 1 86 ? 22.456 -8.389 11.816 1.00 19.00 87 PRO A N 1
ATOM 720 C CA . PRO A 1 86 ? 22.652 -9.729 11.273 1.00 20.77 87 PRO A CA 1
ATOM 721 C C . PRO A 1 86 ? 21.688 -10.737 11.921 1.00 17.46 87 PRO A C 1
ATOM 722 O O . PRO A 1 86 ? 21.537 -10.758 13.136 1.00 20.88 87 PRO A O 1
ATOM 726 N N . GLY A 1 87 ? 21.042 -11.542 11.081 1.00 16.87 88 GLY A N 1
ATOM 727 C CA . GLY A 1 87 ? 20.132 -12.617 11.503 1.00 17.37 88 GLY A CA 1
ATOM 728 C C . GLY A 1 87 ? 18.736 -12.102 11.816 1.00 14.45 88 GLY A C 1
ATOM 729 O O . GLY A 1 87 ? 17.890 -12.923 12.199 1.00 16.97 88 GLY A O 1
ATOM 730 N N . GLN A 1 88 ? 18.481 -10.800 11.656 1.00 12.44 89 GLN A N 1
ATOM 731 C CA . GLN A 1 88 ? 17.195 -10.193 12.051 1.00 11.86 89 GLN A CA 1
ATOM 732 C C . GLN A 1 88 ? 16.420 -9.795 10.812 1.00 11.81 89 GLN A C 1
ATOM 733 O O . GLN A 1 88 ? 16.987 -9.579 9.744 1.00 12.56 89 GLN A O 1
ATOM 739 N N . PRO A 1 89 ? 15.083 -9.730 10.935 1.00 11.75 90 PRO A N 1
ATOM 740 C CA . PRO A 1 89 ? 14.305 -10.037 12.150 1.00 12.75 90 PRO A CA 1
ATOM 741 C C . PRO A 1 89 ? 14.117 -11.542 12.326 1.00 14.75 90 PRO A C 1
ATOM 742 O O . PRO A 1 89 ? 13.978 -12.252 11.343 1.00 15.02 90 PRO A O 1
ATOM 746 N N . ASP A 1 90 ? 14.145 -12.008 13.573 1.00 18.28 91 ASP A N 1
ATOM 747 C CA . ASP A 1 90 ? 14.107 -13.464 13.838 1.00 19.05 91 ASP A CA 1
ATOM 748 C C . ASP A 1 90 ? 12.744 -13.917 14.378 1.00 22.72 91 ASP A C 1
ATOM 749 O O . ASP A 1 90 ? 12.600 -15.114 14.553 1.00 29.99 91 ASP A O 1
ATOM 754 N N . ASP A 1 91 ? 11.754 -13.034 14.500 1.00 23.85 92 ASP A N 1
ATOM 755 C CA . ASP A 1 91 ? 10.461 -13.424 15.117 1.00 29.52 92 ASP A CA 1
ATOM 756 C C . ASP A 1 91 ? 9.297 -12.797 14.336 1.00 35.69 92 ASP A C 1
ATOM 757 O O . ASP A 1 91 ? 8.606 -11.927 14.894 1.00 45.39 92 ASP A O 1
ATOM 762 N N . TRP A 1 92 ? 9.021 -13.263 13.125 1.00 41.44 93 TRP A N 1
ATOM 763 C CA . TRP A 1 92 ? 8.062 -12.585 12.215 1.00 49.37 93 TRP A CA 1
ATOM 764 C C . TRP A 1 92 ? 7.247 -13.628 11.444 1.00 48.57 93 TRP A C 1
ATOM 765 O O . TRP A 1 92 ? 6.353 -13.175 10.678 1.00 50.83 93 TRP A O 1
ATOM 776 N N . GLU A 1 101 ? 1.787 -8.488 17.384 1.00 33.85 102 GLU A N 1
ATOM 777 C CA . GLU A 1 101 ? 2.459 -8.083 16.125 1.00 25.12 102 GLU A CA 1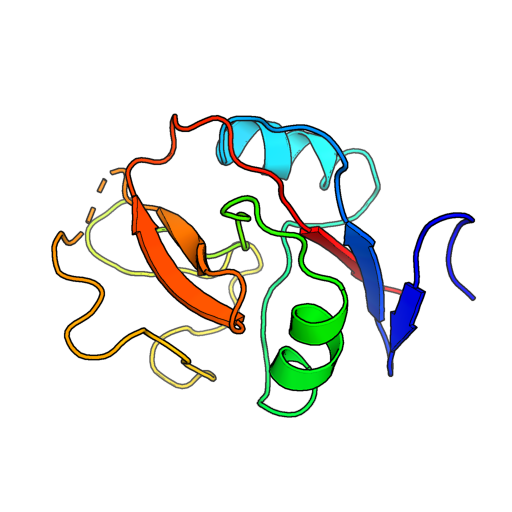
ATOM 778 C C . GLU A 1 101 ? 3.843 -7.525 16.403 1.00 22.04 102 GLU A C 1
ATOM 779 O O . GLU A 1 101 ? 4.097 -7.011 17.516 1.00 23.28 102 GLU A O 1
ATOM 785 N N . ASP A 1 102 ? 4.653 -7.561 15.353 1.00 18.92 103 ASP A N 1
ATOM 786 C CA A ASP A 1 102 ? 6.101 -7.256 15.342 0.50 15.90 103 ASP A CA 1
ATOM 787 C CA B ASP A 1 102 ? 6.080 -7.178 15.452 0.50 16.70 103 ASP A CA 1
ATOM 788 C C . ASP A 1 102 ? 6.289 -5.875 14.696 1.00 14.02 103 ASP A C 1
ATOM 789 O O . ASP A 1 102 ? 5.644 -5.612 13.641 1.00 14.85 103 ASP A O 1
ATOM 798 N N . CYS A 1 103 ? 7.184 -5.075 15.239 1.00 12.37 104 CYS A N 1
ATOM 799 C CA . CYS A 1 103 ? 7.487 -3.712 14.763 1.00 12.21 104 CYS A CA 1
ATOM 800 C C . CYS A 1 103 ? 9.006 -3.551 14.735 1.00 9.72 104 CYS A C 1
ATOM 801 O O . CYS A 1 103 ? 9.700 -4.170 15.537 1.00 12.82 104 CYS A O 1
ATOM 804 N N . ALA A 1 104 ? 9.508 -2.724 13.843 1.00 9.74 105 ALA A N 1
ATOM 805 C CA . ALA A 1 104 ? 10.960 -2.521 13.716 1.00 9.49 105 ALA A CA 1
ATOM 806 C C . ALA A 1 104 ? 11.405 -1.285 14.480 1.00 10.65 105 ALA A C 1
ATOM 807 O O . ALA A 1 104 ? 10.728 -0.234 14.482 1.00 10.44 105 ALA A O 1
ATOM 809 N N . HIS A 1 105 ? 12.564 -1.440 15.129 1.00 8.86 106 HIS A N 1
ATOM 810 C CA . HIS A 1 105 ? 13.203 -0.321 15.823 1.00 8.82 106 HIS A CA 1
ATOM 811 C C . HIS A 1 105 ? 14.680 -0.270 15.454 1.00 8.43 106 HIS A C 1
ATOM 812 O O . HIS A 1 105 ? 15.258 -1.279 15.049 1.00 8.54 106 HIS A O 1
ATOM 819 N N . PHE A 1 106 ? 15.247 0.886 15.699 1.00 8.35 107 PHE A N 1
ATOM 820 C CA . PHE A 1 106 ? 16.700 1.080 15.633 1.00 9.54 107 PHE A CA 1
ATOM 821 C C . PHE A 1 106 ? 17.332 0.661 16.941 1.00 9.87 107 PHE A C 1
ATOM 822 O O . PHE A 1 106 ? 16.786 0.965 18.040 1.00 10.67 107 PHE A O 1
ATOM 830 N N . HIS A 1 107 ? 18.502 0.062 16.844 1.00 9.75 108 HIS A N 1
ATOM 831 C CA . HIS A 1 107 ? 19.505 0.053 17.920 1.00 10.33 108 HIS A CA 1
ATOM 832 C C . HIS A 1 107 ? 20.243 1.378 17.882 1.00 10.81 108 HIS A C 1
ATOM 833 O O . HIS A 1 107 ? 20.223 2.054 16.854 1.00 10.37 108 HIS A O 1
ATOM 840 N N . PRO A 1 108 ? 20.996 1.735 18.945 1.00 12.00 109 PRO A N 1
ATOM 841 C CA . PRO A 1 108 ? 21.744 2.982 18.939 1.00 12.67 109 PRO A CA 1
ATOM 842 C C . PRO A 1 108 ? 22.738 3.139 17.778 1.00 12.26 109 PRO A C 1
ATOM 843 O O . PRO A 1 108 ? 23.030 4.261 17.401 1.00 14.38 109 PRO A O 1
ATOM 847 N N . ASP A 1 109 ? 23.224 2.024 17.236 1.00 11.77 110 ASP A N 1
ATOM 848 C CA . ASP A 1 109 ? 24.177 2.008 16.102 1.00 12.06 110 ASP A CA 1
ATOM 849 C C . ASP A 1 109 ? 23.458 2.146 14.744 1.00 11.88 110 ASP A C 1
ATOM 850 O O . ASP A 1 109 ? 24.114 2.104 13.691 1.00 13.54 110 ASP A O 1
ATOM 855 N N . GLY A 1 110 ? 22.139 2.269 14.734 1.00 11.63 111 GLY A N 1
ATOM 856 C CA . GLY A 1 110 ? 21.336 2.496 13.537 1.00 10.92 111 GLY A CA 1
ATOM 857 C C . GLY A 1 110 ? 20.809 1.238 12.878 1.00 9.78 111 GLY A C 1
ATOM 858 O O . GLY A 1 110 ? 19.915 1.344 12.044 1.00 9.82 111 GLY A O 1
ATOM 859 N N . ARG A 1 111 ? 21.295 0.064 13.253 1.00 10.76 112 ARG A N 1
ATOM 860 C CA . ARG A 1 111 ? 20.808 -1.179 12.636 1.00 10.24 112 ARG A CA 1
ATOM 861 C C . ARG A 1 111 ? 19.482 -1.581 13.252 1.00 9.57 112 ARG A C 1
ATOM 862 O O . ARG A 1 111 ? 19.147 -1.200 14.416 1.00 10.23 112 ARG A O 1
ATOM 870 N N . TRP A 1 112 ? 18.722 -2.332 12.465 1.00 9.37 113 TRP A N 1
ATOM 871 C CA . TRP A 1 112 ? 17.289 -2.527 12.761 1.00 9.57 113 TRP A CA 1
ATOM 872 C C . TRP A 1 112 ? 17.074 -3.865 13.455 1.00 9.02 113 TRP A C 1
ATOM 873 O O . TRP A 1 112 ? 17.799 -4.826 13.187 1.00 9.61 113 TRP A O 1
ATOM 884 N N . ASN A 1 113 ? 16.035 -3.921 14.278 1.00 9.16 114 ASN A N 1
ATOM 885 C CA . ASN A 1 113 ? 15.648 -5.199 14.893 1.00 9.46 114 ASN A CA 1
ATOM 886 C C . ASN A 1 113 ? 14.151 -5.143 15.093 1.00 9.68 114 ASN A C 1
ATOM 887 O O . ASN A 1 113 ? 13.543 -4.095 14.873 1.00 10.71 114 ASN A O 1
ATOM 892 N N . ASP A 1 114 ? 13.581 -6.229 15.567 1.00 11.37 115 ASP A N 1
ATOM 893 C CA . ASP A 1 114 ? 12.122 -6.336 15.779 1.00 11.13 115 ASP A CA 1
ATOM 894 C C . ASP A 1 114 ? 11.827 -6.501 17.279 1.00 11.02 115 ASP A C 1
ATOM 895 O O . ASP A 1 114 ? 12.622 -7.073 18.032 1.00 12.50 115 ASP A O 1
ATOM 900 N N . ASP A 1 115 ? 10.686 -6.004 17.691 1.00 10.94 116 ASP A N 1
ATOM 901 C CA . ASP A 1 115 ? 10.112 -6.295 19.013 1.00 11.33 116 ASP A CA 1
ATOM 902 C C . ASP A 1 115 ? 8.599 -6.142 18.894 1.00 11.32 116 ASP A C 1
ATOM 903 O O . ASP A 1 115 ? 8.061 -5.599 17.909 1.00 12.72 116 ASP A O 1
ATOM 908 N N . VAL A 1 116 ? 7.929 -6.509 19.965 1.00 12.41 117 VAL A N 1
ATOM 909 C CA A VAL A 1 116 ? 6.448 -6.393 19.977 0.50 12.58 117 VAL A CA 1
ATOM 910 C CA B VAL A 1 116 ? 6.449 -6.402 20.017 0.50 13.94 117 VAL A CA 1
ATOM 911 C C . VAL A 1 116 ? 6.065 -4.911 20.037 1.00 12.28 117 VAL A C 1
ATOM 912 O O . VAL A 1 116 ? 6.715 -4.099 20.717 1.00 12.19 117 VAL A O 1
ATOM 919 N N . CYS A 1 117 ? 5.007 -4.578 19.340 1.00 13.31 118 CYS A N 1
ATOM 920 C CA . CYS A 1 117 ? 4.615 -3.184 19.055 1.00 14.14 118 CYS A CA 1
ATOM 921 C C . CYS A 1 117 ? 4.180 -2.448 20.328 1.00 13.09 118 CYS A C 1
ATOM 922 O O . CYS A 1 117 ? 4.134 -1.208 20.277 1.00 15.73 118 CYS A O 1
ATOM 925 N N . GLN A 1 118 ? 3.913 -3.146 21.426 1.00 13.92 119 GLN A N 1
ATOM 926 C CA . GLN A 1 118 ? 3.422 -2.502 22.653 1.00 15.97 119 GLN A CA 1
ATOM 927 C C . GLN A 1 118 ? 4.567 -1.814 23.401 1.00 12.61 119 GLN A C 1
ATOM 928 O O . GLN A 1 118 ? 4.277 -0.983 24.229 1.00 15.44 119 GLN A O 1
ATOM 934 N N . ARG A 1 119 ? 5.82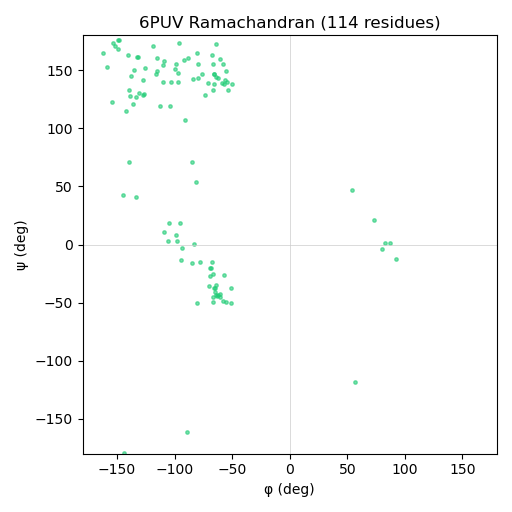8 -2.091 23.097 1.00 12.48 120 ARG A N 1
ATOM 935 C CA . ARG A 1 119 ? 6.936 -1.582 23.935 1.00 11.66 120 ARG A CA 1
ATOM 936 C C . ARG A 1 119 ? 6.970 -0.069 23.826 1.00 11.12 120 ARG A C 1
ATOM 937 O O . ARG A 1 119 ? 6.831 0.519 22.750 1.00 11.89 120 ARG A O 1
ATOM 945 N N . PRO A 1 120 ? 7.190 0.619 24.957 1.00 13.01 121 PRO A N 1
ATOM 946 C CA . PRO A 1 120 ? 7.227 2.081 24.960 1.00 12.82 121 PRO A CA 1
ATOM 947 C C . PRO A 1 120 ? 8.605 2.628 24.587 1.00 11.20 121 PRO A C 1
ATOM 948 O O . PRO A 1 120 ? 9.334 3.171 25.396 1.00 15.87 121 PRO A O 1
ATOM 952 N N . TYR A 1 121 ? 8.958 2.483 23.330 1.00 10.71 122 TYR A N 1
ATOM 953 C CA . TYR A 1 121 ? 10.248 2.935 22.805 1.00 10.09 122 TYR A CA 1
ATOM 954 C C . TYR A 1 121 ? 10.154 4.394 22.348 1.00 10.29 122 TYR A C 1
ATOM 955 O O . TYR A 1 121 ? 9.074 4.945 22.109 1.00 10.47 122 TYR A O 1
ATOM 964 N N . HIS A 1 122 ? 11.316 5.036 22.229 1.00 9.58 123 HIS A N 1
ATOM 965 C CA . HIS A 1 122 ? 11.381 6.368 21.583 1.00 10.01 123 HIS A CA 1
ATOM 966 C C . HIS A 1 122 ? 10.974 6.204 20.107 1.00 8.85 123 HIS A C 1
ATOM 967 O O . HIS A 1 122 ? 10.790 5.072 19.656 1.00 9.17 123 HIS A O 1
ATOM 974 N N . TRP A 1 123 ? 10.815 7.304 19.398 1.00 8.34 124 TRP A N 1
ATOM 975 C CA . TRP A 1 123 ? 10.423 7.222 17.985 1.00 8.92 124 TRP A CA 1
ATOM 976 C C . TRP A 1 123 ? 10.965 8.442 17.260 1.00 8.21 124 TRP A C 1
ATOM 977 O O . TRP A 1 123 ? 11.453 9.404 17.868 1.00 8.92 124 TRP A O 1
ATOM 988 N N . VAL A 1 124 ? 10.842 8.377 15.931 1.00 8.47 125 VAL A N 1
ATOM 989 C CA . VAL A 1 124 ? 11.182 9.486 15.015 1.00 9.58 125 VAL A CA 1
ATOM 990 C C . VAL A 1 124 ? 9.970 9.763 14.127 1.00 8.78 125 VAL A C 1
ATOM 991 O O . VAL A 1 124 ? 9.474 8.793 13.513 1.00 9.16 125 VAL A O 1
ATOM 995 N N . CYS A 1 125 ? 9.569 11.010 14.046 1.00 9.69 126 CYS A N 1
ATOM 996 C CA . CYS A 1 125 ? 8.598 11.462 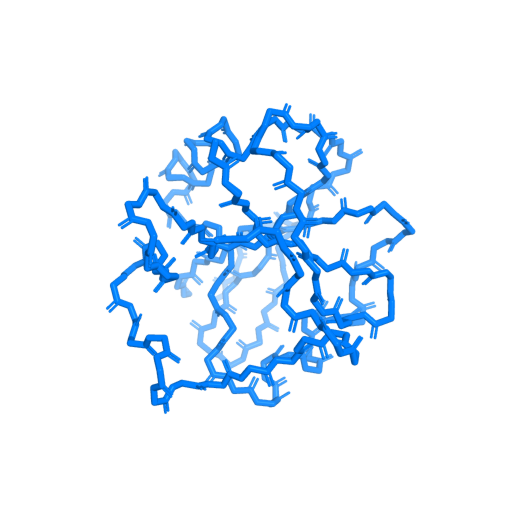13.035 1.00 9.42 126 CYS A CA 1
ATOM 997 C C . CYS A 1 125 ? 9.351 12.055 11.862 1.00 9.88 126 CYS A C 1
ATOM 998 O O . CYS A 1 125 ? 10.373 12.694 12.017 1.00 10.92 126 CYS A O 1
ATOM 1001 N N . GLU A 1 126 ? 8.763 11.893 10.669 1.00 9.87 127 GLU A N 1
ATOM 1002 C CA . GLU A 1 126 ? 9.275 12.438 9.382 1.00 9.73 127 GLU A CA 1
ATOM 1003 C C . GLU A 1 126 ? 8.111 13.127 8.692 1.00 9.38 127 GLU A C 1
ATOM 1004 O O . GLU A 1 126 ? 7.046 12.533 8.512 1.00 10.77 127 GLU A O 1
ATOM 1010 N N . ALA A 1 127 ? 8.361 14.342 8.256 1.00 11.03 128 ALA A N 1
ATOM 1011 C CA . ALA A 1 127 ? 7.401 15.160 7.506 1.00 12.52 128 ALA A CA 1
ATOM 1012 C C . ALA A 1 127 ? 8.091 15.738 6.273 1.00 13.00 128 ALA A C 1
ATOM 1013 O O . ALA A 1 127 ? 9.294 15.826 6.210 1.00 13.25 128 ALA A O 1
ATOM 1015 N N . GLY A 1 128 ? 7.301 16.172 5.309 1.00 17.74 129 GLY A N 1
ATOM 1016 C CA . GLY A 1 128 ? 7.766 17.069 4.233 1.00 24.86 129 GLY A CA 1
ATOM 1017 C C . GLY A 1 128 ? 8.137 18.464 4.718 1.00 22.45 129 GLY A C 1
ATOM 1018 O O . GLY A 1 128 ? 7.849 18.807 5.899 1.00 25.00 129 GLY A O 1
ATOM 1019 N N . LEU A 1 129 ? 8.878 19.227 3.897 1.00 23.69 130 LEU A N 1
ATOM 1020 C CA . LEU A 1 129 ? 9.271 20.615 4.270 1.00 24.85 130 LEU A CA 1
ATOM 1021 C C . LEU A 1 129 ? 8.024 21.513 4.305 1.00 32.02 130 LEU A C 1
ATOM 1022 O O . LEU A 1 129 ? 7.903 22.460 5.117 1.00 35.62 130 LEU A O 1
#

Secondary structure (DSSP, 8-state):
---TT-EEETTEEEEE-SS-B-HHHHHHHHHHTT-EE----SHHHHHHHHTT--SS-EEEEEE-TTSS-EETT---STTS---BPTT------EEEEE-TTS-EEEEETTS-BEEEEEEE-

Solvent-accessible surface area: 6442 Å² total; per-residue (Å²): 120,29,79,132,119,34,42,90,44,109,116,17,0,5,42,30,8,168,65,32,62,31,31,64,83,0,22,112,63,0,112,140,103,135,12,46,0,0,1,1,84,45,132,88,12,0,74,19,0,55,140,103,23,45,104,37,91,6,0,0,0,0,15,9,63,167,47,42,13,119,7,55,77,67,42,82,36,82,125,28,35,71,21,36,43,105,69,48,23,108,104,159,134,13,0,0,7,0,34,67,70,0,91,0,25,18,37,59,14,124,110,94,35,50,6,0,0,12,15,57,119

InterPro domains:
  IPR001304 C-type lectin-like [PF00059] (199-305)
  IPR001304 C-type lectin-like [PS50041] (188-305)
  IPR001304 C-type lectin-like [SM00034] (181-305)
  IPR016186 C-type lectin-like/link domain superfamily [G3DSA:3.10.100.10] (175-314)
  IPR016187 C-type lectin fold [SSF56436] (160-307)
  IPR018378 C-type lectin, conserved site [PS00615] (282-304)
  IPR033989 CD209-like, C-type lectin-like domain [cd03590] (181-305)
  IPR050111 C-type lectin and snaclec domain-containing protein [PTHR22803] (165-307)

GO terms:
  GO:0031901 early endosome membrane (C, EXP)
  GO:0005765 lysosomal membrane (C, EXP)
  GO:0005886 plasma membrane (C, EXP)
  GO:0005886 plasma membrane (C, TAS)
  GO:0030246 carbohydrate binding (F, TAS)
  GO:0005515 protein binding (F, IPI)